Protein AF-A0A6G3XEQ5-F1 (afdb_monomer_lite)

Organism: NCBI:txid2706086

Foldseek 3Di:
DAQFKWFFAWKKKFKKWWAWEDDPVDIDTDIDGQDMDTQDGGDIAGHPDDDDGDGDDDDPLQPDAQDEPNHGQAIWIWIKMWIQIPNDIDIDDTGTDHHYDDPVVNVVVVVCVVQVKAWDHKGWYQPDDPPDPDDTRIHMDTDIHHHPPCNVVPD

Sequence (155 aa):
GGGSDVTVDRISLLLVARVEMEGQDEEHEGTVVLERFTVGGGFRLAEEAEHTVPFTVTLPWETPITELHGQHLGPVLGIRTELEVAGARDKGDLDALAVGPLPAQEAILEAFGQLGYAFRSADLELGHIRGTGQQLPCYQEIEILPPAGHAHAVN

Structure (mmCIF, N/CA/C/O backbone):
data_AF-A0A6G3XEQ5-F1
#
_entry.id   AF-A0A6G3XEQ5-F1
#
loop_
_atom_site.grou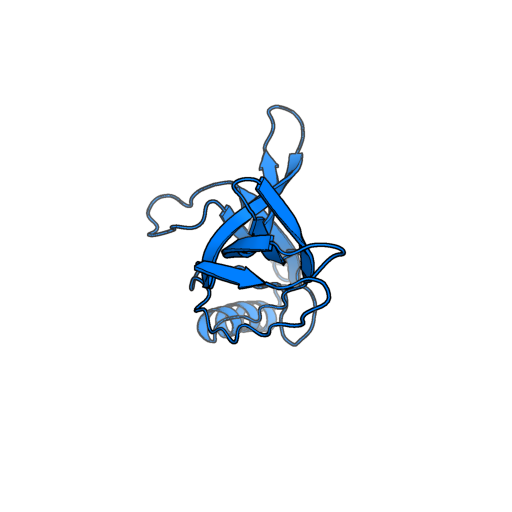p_PDB
_atom_site.id
_atom_site.type_symbol
_atom_site.label_atom_id
_atom_site.label_alt_id
_atom_site.label_comp_id
_atom_site.label_asym_id
_atom_site.label_entity_id
_atom_site.label_seq_id
_atom_site.pdbx_PDB_ins_code
_atom_site.Cartn_x
_atom_site.Cartn_y
_atom_site.Cartn_z
_atom_site.occupancy
_atom_site.B_iso_or_equiv
_atom_site.auth_seq_id
_atom_site.auth_comp_id
_atom_site.auth_asym_id
_atom_site.auth_atom_id
_atom_site.pdbx_PDB_model_num
ATOM 1 N N . GLY A 1 1 ? -11.489 -7.172 24.613 1.00 73.69 1 GLY A N 1
ATOM 2 C CA . GLY A 1 1 ? -11.830 -6.103 25.563 1.00 73.69 1 GLY A CA 1
ATOM 3 C C . GLY A 1 1 ? -10.678 -5.956 26.528 1.00 73.69 1 GLY A C 1
ATOM 4 O O . GLY A 1 1 ? -9.981 -6.938 26.753 1.00 73.69 1 GLY A O 1
ATOM 5 N N . GLY A 1 2 ? -10.440 -4.751 27.048 1.00 81.75 2 GLY A N 1
ATOM 6 C CA . GLY A 1 2 ? -9.528 -4.547 28.183 1.00 81.75 2 GLY A CA 1
ATOM 7 C C . GLY A 1 2 ? -10.246 -4.813 29.509 1.00 81.75 2 GLY A C 1
ATOM 8 O O . GLY A 1 2 ? -11.280 -5.472 29.508 1.00 81.75 2 GLY A O 1
ATOM 9 N N . GLY A 1 3 ? -9.754 -4.240 30.611 1.00 89.12 3 GLY A N 1
ATOM 10 C CA . GLY A 1 3 ? -10.364 -4.355 31.951 1.00 89.12 3 GLY A CA 1
ATOM 11 C C . GLY A 1 3 ? -11.595 -3.467 32.194 1.00 89.12 3 GLY A C 1
ATOM 12 O O . GLY A 1 3 ? -11.801 -2.989 33.303 1.00 89.12 3 GLY A O 1
ATOM 13 N N . SER A 1 4 ? -12.331 -3.109 31.138 1.00 90.62 4 SER A N 1
ATOM 14 C CA . SER A 1 4 ? -13.627 -2.421 31.222 1.00 90.62 4 SER A CA 1
ATOM 15 C C . SER A 1 4 ? -14.351 -2.479 29.877 1.00 90.62 4 SER A C 1
ATOM 17 O O . SER A 1 4 ? -13.727 -2.686 28.829 1.00 90.62 4 SER A O 1
ATOM 19 N N . ASP A 1 5 ? -15.664 -2.264 29.907 1.00 92.50 5 ASP A N 1
ATOM 20 C CA . ASP A 1 5 ? -16.478 -2.111 28.706 1.00 92.50 5 ASP A CA 1
ATOM 21 C C . ASP A 1 5 ? -16.087 -0.856 27.919 1.00 92.50 5 ASP A C 1
ATOM 23 O O . ASP A 1 5 ? -15.955 0.234 28.478 1.00 92.50 5 ASP A O 1
ATOM 27 N N . VAL A 1 6 ? -16.011 -0.984 26.596 1.00 93.00 6 VAL A N 1
ATOM 28 C CA . VAL A 1 6 ? -15.703 0.125 25.690 1.00 93.00 6 VAL A CA 1
ATOM 29 C C . VAL A 1 6 ? -16.725 0.221 24.565 1.00 93.00 6 VAL A C 1
ATOM 31 O O . VAL A 1 6 ? -17.311 -0.776 24.146 1.00 93.00 6 VAL A O 1
ATOM 34 N N . THR A 1 7 ? -16.947 1.430 24.054 1.00 94.25 7 THR A N 1
ATOM 35 C CA . THR A 1 7 ? -17.697 1.626 22.805 1.00 94.25 7 THR A CA 1
ATOM 36 C C . THR A 1 7 ? -16.699 1.803 21.677 1.00 94.25 7 THR A C 1
ATOM 38 O O . THR A 1 7 ? -15.909 2.743 21.704 1.00 94.25 7 THR A O 1
ATOM 41 N N . VAL A 1 8 ? -16.716 0.880 20.720 1.00 95.19 8 VAL A N 1
ATOM 42 C CA . VAL A 1 8 ? -15.930 0.966 19.492 1.00 95.19 8 VAL A CA 1
ATOM 43 C C . VAL A 1 8 ? -16.743 1.767 18.486 1.00 95.19 8 VAL A C 1
ATOM 45 O O . VAL A 1 8 ? -17.738 1.279 17.949 1.00 95.19 8 VAL A O 1
ATOM 48 N N . ASP A 1 9 ? -16.317 2.996 18.226 1.00 95.88 9 ASP A N 1
ATOM 49 C CA . ASP A 1 9 ? -16.989 3.912 17.309 1.00 95.88 9 ASP A CA 1
ATOM 50 C C . ASP A 1 9 ? -16.690 3.528 15.857 1.00 95.88 9 ASP A C 1
ATOM 52 O O . ASP A 1 9 ? -17.595 3.461 15.023 1.00 95.88 9 ASP A O 1
ATOM 56 N N . ARG A 1 10 ? -15.423 3.221 15.556 1.00 96.50 10 ARG A N 1
ATOM 57 C CA . ARG A 1 10 ? -14.965 2.911 14.199 1.00 96.50 10 ARG A CA 1
ATOM 58 C C . ARG A 1 10 ? -13.718 2.038 14.195 1.00 96.50 10 ARG A C 1
ATOM 60 O O . ARG A 1 10 ? -12.807 2.240 14.988 1.00 96.50 10 ARG A O 1
ATOM 67 N N . ILE A 1 11 ? -13.652 1.126 13.234 1.00 96.56 11 ILE A N 1
ATOM 68 C CA . ILE A 1 11 ? -12.455 0.363 12.877 1.00 96.56 11 ILE A CA 1
ATOM 69 C C . ILE A 1 11 ? -12.073 0.778 11.459 1.00 96.56 11 ILE A C 1
ATOM 71 O O . ILE A 1 11 ? -12.885 0.669 10.534 1.00 96.56 11 ILE A O 1
ATOM 75 N N . SER A 1 12 ? -10.856 1.284 11.285 1.00 97.38 12 SER A N 1
ATOM 76 C CA . SER A 1 12 ? -10.293 1.624 9.979 1.00 97.38 12 SER A CA 1
ATOM 77 C C . SER A 1 12 ? -9.056 0.790 9.675 1.00 97.38 12 SER A C 1
ATOM 79 O O . SER A 1 12 ? -8.259 0.518 10.568 1.00 97.38 12 SER A O 1
ATOM 81 N N . LEU A 1 13 ? -8.863 0.467 8.401 1.00 97.56 13 LEU A N 1
ATOM 82 C CA . LEU A 1 13 ? -7.598 -0.012 7.859 1.00 97.56 13 LEU A CA 1
ATOM 83 C C . LEU A 1 13 ? -6.982 1.106 7.023 1.00 97.56 13 LEU A C 1
ATOM 85 O O . LEU A 1 13 ? -7.672 1.731 6.216 1.00 97.56 13 LEU A O 1
ATOM 89 N N . LEU A 1 14 ? -5.700 1.373 7.226 1.00 97.62 14 LEU A N 1
ATOM 90 C CA . LEU A 1 14 ? -4.948 2.363 6.473 1.00 97.62 14 LEU A CA 1
ATOM 91 C C . LEU A 1 14 ? -3.902 1.642 5.635 1.00 97.62 14 LEU A C 1
ATOM 93 O O . LEU A 1 14 ? -3.029 0.987 6.199 1.00 97.62 14 LEU A O 1
ATOM 97 N N . LEU A 1 15 ? -3.962 1.809 4.317 1.00 97.81 15 LEU A N 1
ATOM 98 C CA . LEU A 1 15 ? -2.839 1.481 3.450 1.00 97.81 15 LEU A CA 1
ATOM 99 C C . LEU A 1 15 ? -1.796 2.584 3.613 1.00 97.81 15 LEU A C 1
ATOM 101 O O . LEU A 1 15 ? -2.084 3.754 3.351 1.00 97.81 15 LEU A O 1
ATOM 105 N N . VAL A 1 16 ? -0.604 2.225 4.075 1.00 96.94 16 VAL A N 1
ATOM 106 C CA . VAL A 1 16 ? 0.498 3.163 4.289 1.00 96.94 16 VAL A CA 1
ATOM 107 C C . VAL A 1 16 ? 1.727 2.741 3.505 1.00 96.94 16 VAL A C 1
ATOM 109 O O . VAL A 1 16 ? 1.942 1.552 3.274 1.00 96.94 16 VAL A O 1
ATOM 112 N N . ALA A 1 17 ? 2.544 3.720 3.137 1.00 96.12 17 ALA A N 1
ATOM 113 C CA . ALA A 1 17 ? 3.805 3.487 2.456 1.00 96.12 17 ALA A CA 1
ATOM 114 C C . ALA A 1 17 ? 4.907 4.409 2.980 1.00 96.12 17 ALA A C 1
ATOM 116 O O . ALA A 1 17 ? 4.625 5.492 3.504 1.00 96.12 17 ALA A O 1
ATOM 117 N N . ARG A 1 18 ? 6.158 3.967 2.845 1.00 93.19 18 ARG A N 1
ATOM 118 C CA . ARG A 1 18 ? 7.340 4.818 3.007 1.00 93.19 18 ARG A CA 1
ATOM 119 C C . ARG A 1 18 ? 7.620 5.508 1.673 1.00 93.19 18 ARG A C 1
ATOM 121 O O . ARG A 1 18 ? 7.683 4.828 0.656 1.00 93.19 18 ARG A O 1
ATOM 128 N N . VAL A 1 19 ? 7.707 6.832 1.697 1.00 89.56 19 VAL A N 1
ATOM 129 C CA . VAL A 1 19 ? 7.825 7.690 0.513 1.00 89.56 19 VAL A CA 1
ATOM 130 C C . VAL A 1 19 ? 8.994 8.645 0.721 1.00 89.56 19 VAL A C 1
ATOM 132 O O . VAL A 1 19 ? 9.162 9.172 1.828 1.00 89.56 19 VAL A O 1
ATOM 135 N N . GLU A 1 20 ? 9.777 8.853 -0.326 1.00 84.75 20 GLU A N 1
ATOM 136 C CA . GLU A 1 20 ? 10.855 9.832 -0.384 1.00 84.75 20 GLU A CA 1
ATOM 137 C C . GLU A 1 20 ? 10.267 11.229 -0.639 1.00 84.75 20 GLU A C 1
ATOM 139 O O . GLU A 1 20 ? 9.287 11.417 -1.368 1.00 84.75 20 GLU A O 1
ATOM 144 N N . MET A 1 21 ? 10.788 12.223 0.077 1.00 76.44 21 MET A N 1
ATOM 145 C CA . MET A 1 21 ? 10.369 13.615 -0.038 1.00 76.44 21 MET A CA 1
ATOM 146 C C . MET A 1 21 ? 11.592 14.466 -0.359 1.00 76.44 21 MET A C 1
ATOM 148 O O . MET A 1 21 ? 12.511 14.552 0.460 1.00 76.44 21 MET A O 1
ATOM 152 N N . GLU A 1 22 ? 11.577 15.156 -1.498 1.00 64.31 22 GLU A N 1
ATOM 153 C CA . GLU A 1 22 ? 12.578 16.180 -1.799 1.00 64.31 22 GLU A CA 1
ATOM 154 C C . GLU A 1 22 ? 12.429 17.374 -0.833 1.00 64.31 22 GLU A C 1
ATOM 156 O O . GLU A 1 22 ? 11.449 18.130 -0.864 1.00 64.31 22 GLU A O 1
ATOM 161 N N . GLY A 1 23 ? 13.415 17.552 0.051 1.00 55.44 23 GLY A N 1
ATOM 162 C CA . GLY A 1 23 ? 13.635 18.776 0.821 1.00 55.44 23 GLY A CA 1
ATOM 163 C C . GLY A 1 23 ? 14.632 19.704 0.121 1.00 55.44 23 GLY A C 1
ATOM 164 O O . GLY A 1 23 ? 15.400 19.272 -0.727 1.00 55.44 23 GLY A O 1
ATOM 165 N N . GLN A 1 24 ? 14.655 20.991 0.495 1.00 48.91 24 GLN A N 1
ATOM 166 C CA . GLN A 1 24 ? 15.489 22.017 -0.162 1.00 48.91 24 GLN A CA 1
ATOM 167 C C . GLN A 1 24 ? 17.003 21.727 -0.175 1.00 48.91 24 GLN A C 1
ATOM 169 O O . GLN A 1 24 ? 17.686 22.359 -0.969 1.00 48.91 24 GLN A O 1
ATOM 174 N N . ASP A 1 25 ? 17.503 20.788 0.640 1.00 53.25 25 ASP A N 1
ATOM 175 C CA . ASP A 1 25 ? 18.908 20.349 0.628 1.00 53.25 25 ASP A CA 1
ATOM 176 C C . ASP A 1 25 ? 19.117 18.849 0.995 1.00 53.25 25 ASP A C 1
ATOM 178 O O . ASP A 1 25 ? 20.248 18.375 0.921 1.00 53.25 25 ASP A O 1
ATOM 182 N N . GLU A 1 26 ? 18.073 18.080 1.367 1.00 52.03 26 GLU A N 1
ATOM 183 C CA . GLU A 1 26 ? 18.172 16.658 1.780 1.00 52.03 26 GLU A CA 1
ATOM 184 C C . GLU A 1 26 ? 16.865 15.875 1.507 1.00 52.03 26 GLU A C 1
ATOM 186 O O . GLU A 1 26 ? 15.772 16.345 1.848 1.00 52.03 26 GLU A O 1
ATOM 191 N N . GLU A 1 27 ? 16.976 14.659 0.959 1.00 58.22 27 GLU A N 1
ATOM 192 C CA . GLU A 1 27 ? 15.886 13.673 0.856 1.00 58.22 27 GLU A CA 1
ATOM 193 C C . GLU A 1 27 ? 15.471 13.190 2.254 1.00 58.22 27 GLU A C 1
ATOM 195 O O . GLU A 1 27 ? 16.303 12.784 3.069 1.00 58.22 27 GLU A O 1
ATOM 200 N N . HIS A 1 28 ? 14.173 13.246 2.551 1.00 61.62 28 HIS A N 1
ATOM 201 C CA . HIS A 1 28 ? 13.615 12.769 3.815 1.00 61.62 28 HIS A CA 1
ATOM 202 C C . HIS A 1 28 ? 12.583 11.672 3.564 1.00 61.62 28 HIS A C 1
ATOM 204 O O . HIS A 1 28 ? 11.581 11.891 2.890 1.00 61.62 28 HIS A O 1
ATOM 210 N N . GLU A 1 29 ? 12.776 10.504 4.175 1.00 72.81 29 GLU A N 1
ATOM 211 C CA . GLU A 1 29 ? 11.799 9.418 4.093 1.00 72.81 29 GLU A CA 1
ATOM 212 C C . GLU A 1 29 ? 10.674 9.599 5.129 1.00 72.81 29 GLU A C 1
ATOM 214 O O . GLU A 1 29 ? 10.922 9.711 6.335 1.00 72.81 29 GLU A O 1
ATOM 219 N N . GLY A 1 30 ? 9.416 9.581 4.676 1.00 82.94 30 GLY A N 1
ATOM 220 C CA . GLY A 1 30 ? 8.223 9.729 5.516 1.00 82.94 30 GLY A CA 1
ATOM 221 C C . GLY A 1 30 ? 7.196 8.612 5.313 1.00 82.94 30 GLY A C 1
ATOM 222 O O . GLY A 1 30 ? 7.099 8.016 4.246 1.00 82.94 30 GLY A O 1
ATOM 223 N N . THR A 1 31 ? 6.390 8.311 6.340 1.00 90.44 31 THR A N 1
ATOM 224 C CA . THR A 1 31 ? 5.233 7.406 6.191 1.00 90.44 31 THR A CA 1
ATOM 225 C C . THR A 1 31 ? 3.999 8.189 5.757 1.00 90.44 31 THR A C 1
ATOM 227 O O . THR A 1 31 ? 3.523 9.057 6.492 1.00 90.44 31 THR A O 1
ATOM 230 N N . VAL A 1 32 ? 3.432 7.826 4.610 1.00 93.88 32 VAL A N 1
ATOM 231 C CA . VAL A 1 32 ? 2.233 8.441 4.031 1.00 93.88 32 VAL A CA 1
ATOM 232 C C . VAL A 1 32 ? 1.069 7.452 4.081 1.00 93.88 32 VAL A C 1
ATOM 234 O O . VAL A 1 32 ? 1.247 6.253 3.878 1.00 93.88 32 VAL A O 1
ATOM 237 N N . VAL A 1 33 ? -0.135 7.949 4.374 1.00 95.69 33 VAL A N 1
ATOM 238 C CA . VAL A 1 33 ? -1.377 7.178 4.208 1.00 95.69 33 VAL A CA 1
ATOM 239 C C . VAL A 1 33 ? -1.817 7.322 2.758 1.00 95.69 33 VAL A C 1
ATOM 241 O O . VAL A 1 33 ? -2.131 8.430 2.330 1.00 95.69 33 VAL A O 1
ATOM 244 N N . LEU A 1 34 ? -1.837 6.212 2.025 1.00 96.62 34 LEU A N 1
ATOM 245 C CA . LEU A 1 34 ? -2.276 6.163 0.633 1.00 96.62 34 LEU A CA 1
ATOM 246 C C . LEU A 1 34 ? -3.801 6.087 0.535 1.00 96.62 34 LEU A C 1
ATOM 248 O O . LEU A 1 34 ? -4.397 6.768 -0.288 1.00 96.62 34 LEU A O 1
ATOM 252 N N . GLU A 1 35 ? -4.431 5.280 1.391 1.00 97.19 35 GLU A N 1
ATOM 253 C CA . GLU A 1 35 ? -5.882 5.082 1.400 1.00 97.19 35 GLU A CA 1
ATOM 254 C C . GLU A 1 35 ? -6.373 4.686 2.801 1.00 97.19 35 GLU A C 1
ATOM 256 O O . GLU A 1 35 ? -5.637 4.083 3.593 1.00 97.19 35 GLU A O 1
ATOM 261 N N . ARG A 1 36 ? -7.629 5.014 3.115 1.00 97.06 36 ARG A N 1
ATOM 262 C CA . ARG A 1 36 ? -8.305 4.642 4.360 1.00 97.06 36 ARG A CA 1
ATOM 263 C C . ARG A 1 36 ? -9.630 3.940 4.072 1.00 97.06 36 ARG A C 1
ATOM 265 O O . ARG A 1 36 ? -10.575 4.530 3.559 1.00 97.06 36 ARG A O 1
ATOM 272 N N . PHE A 1 37 ? -9.763 2.731 4.599 1.00 97.62 37 PHE A N 1
ATOM 273 C CA . PHE A 1 37 ? -10.988 1.943 4.547 1.00 97.62 37 PHE A CA 1
ATOM 274 C C . PHE A 1 37 ? -11.654 1.911 5.920 1.00 97.62 37 PHE A C 1
ATOM 276 O O . PHE A 1 37 ? -11.007 1.588 6.911 1.00 97.62 37 PHE A O 1
ATOM 283 N N . THR A 1 38 ? -12.952 2.207 6.001 1.00 97.31 38 THR A N 1
ATOM 284 C CA . THR A 1 38 ? -13.738 1.921 7.214 1.00 97.31 38 THR A CA 1
ATOM 285 C C . THR A 1 38 ? -14.317 0.517 7.098 1.00 97.31 38 THR A C 1
ATOM 287 O O . THR A 1 38 ? -15.059 0.247 6.157 1.00 97.31 38 THR A O 1
ATOM 290 N N . VAL A 1 39 ? -13.983 -0.366 8.040 1.00 97.44 39 VAL A N 1
ATOM 291 C CA . VAL A 1 39 ? -14.333 -1.799 7.975 1.00 97.44 39 VAL A CA 1
ATOM 292 C C . VAL A 1 39 ? -15.313 -2.247 9.059 1.00 97.44 39 VAL A C 1
ATOM 294 O O . VAL A 1 39 ? -15.820 -3.361 9.006 1.00 97.44 39 VAL A O 1
ATOM 297 N N . GLY A 1 40 ? -15.617 -1.387 10.031 1.00 96.31 40 GLY A N 1
ATOM 298 C CA . GLY A 1 40 ? -16.589 -1.688 11.078 1.00 96.31 40 GLY A CA 1
ATOM 299 C C . GLY A 1 40 ? -16.667 -0.603 12.147 1.00 96.31 40 GLY A C 1
ATOM 300 O O . GLY A 1 40 ? -16.095 0.477 11.993 1.00 96.31 40 GLY A O 1
ATOM 301 N N . GLY A 1 41 ? -17.371 -0.909 13.236 1.00 95.31 41 GLY A N 1
ATOM 302 C CA . GLY A 1 41 ? -17.596 -0.010 14.371 1.00 95.31 41 GLY A CA 1
ATOM 303 C C . GLY A 1 41 ? -19.067 0.068 14.776 1.00 95.31 41 GLY A C 1
ATOM 304 O O . GLY A 1 41 ? -19.901 -0.683 14.271 1.00 95.31 41 GLY A O 1
ATOM 305 N N . GLY A 1 42 ? -19.374 0.974 15.702 1.00 95.25 42 GLY A N 1
ATOM 306 C CA . GLY A 1 42 ? -20.724 1.214 16.211 1.00 95.25 42 GLY A CA 1
ATOM 307 C C . GLY A 1 42 ? -21.230 0.158 17.196 1.00 95.25 42 GLY A C 1
ATOM 308 O O . GLY A 1 42 ? -22.439 -0.049 17.292 1.00 95.25 42 GLY A O 1
ATOM 309 N N . PHE A 1 43 ? -20.338 -0.525 17.920 1.00 94.94 43 PHE A N 1
ATOM 310 C CA . PHE A 1 43 ? -20.715 -1.565 18.881 1.00 94.94 43 PHE A CA 1
ATOM 311 C C . PHE A 1 43 ? -20.042 -1.371 20.240 1.00 94.94 43 PHE A C 1
ATOM 313 O O . PHE A 1 43 ? -18.962 -0.797 20.358 1.00 94.94 43 PHE A O 1
ATOM 320 N N . ARG A 1 44 ? -20.686 -1.888 21.289 1.00 94.44 44 ARG A N 1
ATOM 321 C CA . ARG A 1 44 ? -20.084 -1.996 22.620 1.00 94.44 44 ARG A CA 1
ATOM 322 C C . ARG A 1 44 ? -19.341 -3.322 22.721 1.00 94.44 44 ARG A C 1
ATOM 324 O O . ARG A 1 44 ? -19.920 -4.369 22.443 1.00 94.44 44 ARG A O 1
ATOM 331 N N . LEU A 1 45 ? -18.086 -3.270 23.143 1.00 94.75 45 LEU A N 1
ATOM 332 C CA . LEU A 1 45 ? -17.275 -4.431 23.470 1.00 94.75 45 LEU A CA 1
ATOM 333 C C . LEU A 1 45 ? -17.193 -4.542 24.991 1.00 94.75 45 LEU A C 1
ATOM 335 O O . LEU A 1 45 ? -16.708 -3.622 25.648 1.00 94.75 45 LEU A O 1
ATOM 339 N N . ALA A 1 46 ? -17.701 -5.641 25.544 1.00 94.81 46 ALA A N 1
ATOM 340 C CA . ALA A 1 46 ? -17.626 -5.878 26.980 1.00 94.81 46 ALA A CA 1
ATOM 341 C C . ALA A 1 46 ? -16.172 -6.101 27.441 1.00 94.81 46 ALA A C 1
ATOM 343 O O . ALA A 1 46 ? -15.299 -6.471 26.642 1.00 94.81 46 ALA A O 1
ATOM 344 N N . GLU A 1 47 ? -15.927 -5.876 28.729 1.00 94.50 47 GLU A N 1
ATOM 345 C CA . GLU A 1 47 ? -14.695 -6.258 29.418 1.00 94.50 47 GLU A CA 1
ATOM 346 C C . GLU A 1 47 ? -14.308 -7.702 29.062 1.00 94.50 47 GLU A C 1
ATOM 348 O O . GLU A 1 47 ? -15.166 -8.583 28.984 1.00 94.50 47 GLU A O 1
ATOM 353 N N . GLU A 1 48 ? -13.023 -7.912 28.755 1.00 93.88 48 GLU A N 1
ATOM 354 C CA . GLU A 1 48 ? -12.434 -9.208 28.363 1.00 93.88 48 GLU A CA 1
ATOM 355 C C . GLU A 1 48 ? -13.047 -9.907 27.126 1.00 93.88 48 GLU A C 1
ATOM 357 O O . GLU A 1 48 ? -12.526 -10.923 26.674 1.00 93.88 48 GLU A O 1
ATOM 362 N N . ALA A 1 49 ? -14.090 -9.354 26.499 1.00 95.19 49 ALA A N 1
ATOM 363 C CA . ALA A 1 49 ? -14.749 -9.989 25.361 1.00 95.19 49 ALA A CA 1
ATOM 364 C C . ALA A 1 49 ? -13.898 -9.937 24.085 1.00 95.19 49 ALA A C 1
ATOM 366 O O . ALA A 1 49 ? -13.295 -8.911 23.758 1.00 95.19 49 ALA A O 1
ATOM 367 N N . GLU A 1 50 ? -13.909 -11.020 23.315 1.00 94.81 50 GLU A N 1
ATOM 368 C CA . GLU A 1 50 ? -13.330 -11.068 21.975 1.00 94.81 50 GLU A CA 1
ATOM 369 C C . GLU A 1 50 ? -14.398 -10.754 20.920 1.00 94.81 50 GLU A C 1
ATOM 371 O O . GLU A 1 50 ? -15.562 -11.142 21.050 1.00 94.81 50 GLU A O 1
ATOM 376 N N . HIS A 1 51 ? -14.011 -10.027 19.872 1.00 94.06 51 HIS A N 1
ATOM 377 C CA . HIS A 1 51 ? -14.896 -9.717 18.758 1.00 94.06 51 HIS A CA 1
ATOM 378 C C . HIS A 1 51 ? -14.124 -9.741 17.444 1.00 94.06 51 HIS A C 1
ATOM 380 O O . HIS A 1 51 ? -13.063 -9.132 17.327 1.00 94.06 51 HIS A O 1
ATOM 386 N N . THR A 1 52 ? -14.686 -10.419 16.448 1.00 95.69 52 THR A N 1
ATOM 387 C CA . THR A 1 52 ? -14.095 -10.545 15.116 1.00 95.69 52 THR A CA 1
ATOM 388 C C . THR A 1 52 ? -14.942 -9.783 14.110 1.00 95.69 52 THR A C 1
ATOM 390 O O . THR A 1 52 ? -16.141 -10.032 13.992 1.00 95.69 52 THR A O 1
ATOM 393 N N . VAL A 1 53 ? -14.304 -8.896 13.348 1.00 95.88 53 VAL A N 1
ATOM 394 C CA . VAL A 1 53 ? -14.942 -8.161 12.252 1.00 95.88 53 VAL A CA 1
ATOM 395 C C . VAL A 1 53 ? -14.362 -8.660 10.928 1.00 95.88 53 VAL A C 1
ATOM 397 O O . VAL A 1 53 ? -13.226 -8.313 10.605 1.00 95.88 53 VAL A O 1
ATOM 400 N N . PRO A 1 54 ? -15.090 -9.493 10.160 1.00 96.69 54 PRO A N 1
ATOM 401 C CA . PRO A 1 54 ? -14.647 -9.880 8.829 1.00 96.69 54 PRO A CA 1
ATOM 402 C C . PRO A 1 54 ? -14.748 -8.679 7.885 1.00 96.69 54 PRO A C 1
ATOM 404 O O . PR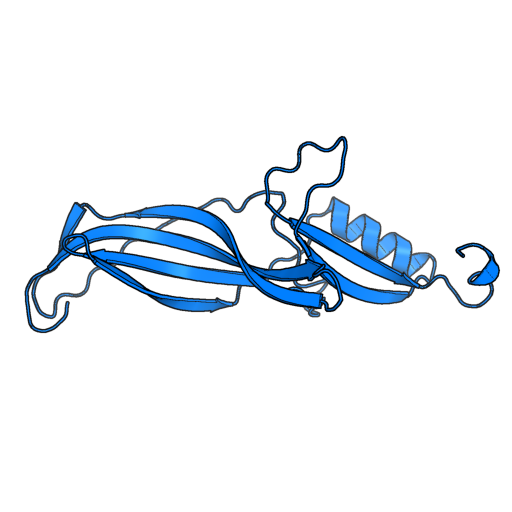O A 1 54 ? -15.717 -7.922 7.935 1.00 96.69 54 PRO A O 1
ATOM 407 N N . PHE A 1 55 ? -13.773 -8.524 6.994 1.00 96.69 55 PHE A N 1
ATOM 408 C CA . PHE A 1 55 ? -13.754 -7.426 6.036 1.00 96.69 55 PHE A CA 1
ATOM 409 C C . PHE A 1 55 ? -13.268 -7.876 4.663 1.00 96.69 55 PHE A C 1
ATOM 411 O O . PHE A 1 55 ? -12.620 -8.906 4.488 1.00 96.69 55 PHE A O 1
ATOM 418 N N . THR A 1 56 ? -13.587 -7.066 3.665 1.00 97.31 56 THR A N 1
ATOM 419 C CA . THR A 1 56 ? -12.990 -7.129 2.335 1.00 97.31 56 THR A CA 1
ATOM 420 C C . THR A 1 56 ? -12.877 -5.702 1.838 1.00 97.31 56 THR A C 1
ATOM 422 O O . THR A 1 56 ? -13.825 -4.926 1.953 1.00 97.31 56 THR A O 1
ATOM 425 N N . VAL A 1 57 ? -11.709 -5.354 1.316 1.00 96.56 57 VAL A N 1
ATOM 426 C CA . VAL A 1 57 ? -11.428 -4.040 0.744 1.00 96.56 57 VAL A CA 1
ATOM 427 C C . VAL A 1 57 ? -10.790 -4.236 -0.621 1.00 96.56 57 VAL A C 1
ATOM 429 O O . VAL A 1 57 ? -10.138 -5.248 -0.873 1.00 96.56 57 VAL A O 1
ATOM 432 N N . THR A 1 58 ? -10.993 -3.274 -1.510 1.00 96.19 58 THR A N 1
ATOM 433 C CA . THR A 1 58 ? -10.327 -3.245 -2.810 1.00 96.19 58 THR A CA 1
ATOM 434 C C . THR A 1 58 ? -9.203 -2.229 -2.730 1.00 96.19 58 THR A C 1
ATOM 436 O O . THR A 1 58 ? -9.455 -1.064 -2.429 1.00 96.19 58 THR A O 1
ATOM 439 N N . LEU A 1 59 ? -7.970 -2.672 -2.972 1.00 96.19 59 LEU A N 1
ATOM 440 C CA . LEU A 1 59 ? -6.828 -1.767 -3.042 1.00 96.19 59 LEU A CA 1
ATOM 441 C C . LEU A 1 59 ? -6.953 -0.855 -4.277 1.00 96.19 59 LEU A C 1
ATOM 443 O O . LEU A 1 59 ? -7.448 -1.316 -5.312 1.00 96.19 59 LEU A O 1
ATOM 447 N N . PRO A 1 60 ? -6.506 0.414 -4.204 1.00 95.44 60 PRO A N 1
ATOM 448 C CA . PRO A 1 60 ? -6.403 1.276 -5.375 1.00 95.44 60 PRO A CA 1
ATOM 449 C C . PRO A 1 60 ? -5.586 0.593 -6.471 1.00 95.44 60 PRO A C 1
ATOM 451 O O . PRO A 1 60 ? -4.572 -0.041 -6.186 1.00 95.44 60 PRO A O 1
ATOM 454 N N . TRP A 1 61 ? -5.985 0.748 -7.730 1.00 93.50 61 TRP A N 1
ATOM 455 C CA . TRP A 1 61 ? -5.229 0.179 -8.852 1.00 93.50 61 TRP A CA 1
ATOM 456 C C . TRP A 1 61 ? -3.815 0.783 -8.977 1.00 93.50 61 TRP A C 1
ATOM 458 O O . TRP A 1 61 ? -2.933 0.149 -9.542 1.00 93.50 61 TRP A O 1
ATOM 468 N N . GLU A 1 62 ? -3.610 1.983 -8.420 1.00 95.56 62 GLU A N 1
ATOM 469 C CA . GLU A 1 62 ? -2.326 2.695 -8.315 1.00 95.56 62 GLU A CA 1
ATOM 470 C C . GLU A 1 62 ? -1.426 2.164 -7.188 1.00 95.56 62 GLU A C 1
ATOM 472 O O . GLU A 1 62 ? -0.328 2.683 -7.014 1.00 95.56 62 GLU A O 1
ATOM 477 N N . THR A 1 63 ? -1.876 1.178 -6.394 1.00 97.62 63 THR A N 1
ATOM 478 C CA . THR A 1 63 ? -1.086 0.649 -5.270 1.00 97.62 63 THR A CA 1
ATOM 479 C C . THR A 1 63 ? 0.283 0.183 -5.773 1.00 97.62 63 THR A C 1
ATOM 481 O O . THR A 1 63 ? 0.326 -0.692 -6.642 1.00 97.62 63 THR A O 1
ATOM 484 N N . PRO A 1 64 ? 1.387 0.739 -5.239 1.00 97.31 64 PRO A N 1
ATOM 485 C CA . PRO A 1 64 ? 2.721 0.392 -5.699 1.00 97.31 64 PRO A CA 1
ATOM 486 C C . PRO A 1 64 ? 3.044 -1.091 -5.569 1.00 97.31 64 PRO A C 1
ATOM 488 O O . PRO A 1 64 ? 2.634 -1.748 -4.609 1.00 97.31 64 PRO A O 1
ATOM 491 N N . ILE A 1 65 ? 3.834 -1.594 -6.511 1.00 97.56 65 ILE A N 1
ATOM 492 C CA . ILE A 1 65 ? 4.326 -2.968 -6.480 1.00 97.56 65 ILE A CA 1
ATOM 493 C C . ILE A 1 65 ? 5.540 -3.034 -5.553 1.00 97.56 65 ILE A C 1
ATOM 495 O O . ILE A 1 65 ? 6.441 -2.198 -5.619 1.00 97.56 65 ILE A O 1
ATOM 499 N N . THR A 1 66 ? 5.579 -4.031 -4.679 1.00 97.44 66 THR A N 1
ATOM 500 C CA . THR A 1 66 ? 6.683 -4.230 -3.727 1.00 97.44 66 THR A CA 1
ATOM 501 C C . THR A 1 66 ? 7.555 -5.416 -4.103 1.00 97.44 66 THR A C 1
ATOM 503 O O . THR A 1 66 ? 8.650 -5.563 -3.562 1.00 97.44 66 THR A O 1
ATOM 506 N N . GLU A 1 67 ? 7.070 -6.286 -4.988 1.00 96.44 67 GLU A N 1
ATOM 507 C CA . GLU A 1 67 ? 7.780 -7.481 -5.419 1.00 96.44 67 GLU A CA 1
ATOM 508 C C . GLU A 1 67 ? 7.533 -7.826 -6.890 1.00 96.44 67 GLU A C 1
ATOM 510 O O . GLU A 1 67 ? 6.482 -7.524 -7.449 1.00 96.44 67 GLU A O 1
ATOM 515 N N . LEU A 1 68 ? 8.500 -8.510 -7.499 1.00 93.69 68 LEU A N 1
ATOM 516 C CA . LEU A 1 68 ? 8.397 -9.128 -8.819 1.00 93.69 68 LEU A CA 1
ATOM 517 C C . LEU A 1 68 ? 8.933 -10.560 -8.724 1.00 93.69 68 LEU A C 1
ATOM 519 O O . LEU A 1 68 ? 10.050 -10.777 -8.257 1.00 93.69 68 LEU A O 1
ATOM 523 N N . HIS A 1 69 ? 8.122 -11.547 -9.116 1.00 90.94 69 HIS A N 1
ATOM 524 C CA . HIS A 1 69 ? 8.428 -12.979 -8.962 1.00 90.94 69 HIS A CA 1
ATOM 525 C C . HIS A 1 69 ? 8.910 -13.368 -7.542 1.00 90.94 69 HIS A C 1
ATOM 527 O O . HIS A 1 69 ? 9.805 -14.200 -7.377 1.00 90.94 69 HIS A O 1
ATOM 533 N N . GLY A 1 70 ? 8.332 -12.743 -6.508 1.00 90.62 70 GLY A N 1
ATOM 534 C CA . GLY A 1 70 ? 8.681 -12.965 -5.099 1.00 90.62 70 GLY A CA 1
ATOM 535 C C . GLY A 1 70 ? 9.993 -12.315 -4.638 1.00 90.62 70 GLY A C 1
ATOM 536 O O . GLY A 1 70 ? 10.444 -12.590 -3.528 1.00 90.62 70 GLY A O 1
ATOM 537 N N . GLN A 1 71 ? 10.630 -11.481 -5.465 1.00 92.38 71 GLN A N 1
ATOM 538 C CA . GLN A 1 71 ? 11.785 -10.671 -5.071 1.00 92.38 71 GLN A CA 1
ATOM 539 C C . GLN A 1 71 ? 11.350 -9.249 -4.735 1.00 92.38 71 GLN A C 1
ATOM 541 O O . GLN A 1 71 ? 10.641 -8.626 -5.519 1.00 92.38 71 GLN A O 1
ATOM 546 N N . HIS A 1 72 ? 11.808 -8.724 -3.598 1.00 94.44 72 HIS A N 1
ATOM 547 C CA . HIS A 1 72 ? 11.512 -7.357 -3.176 1.00 94.44 72 HIS A CA 1
ATOM 548 C C . HIS A 1 72 ? 12.141 -6.315 -4.110 1.00 94.44 72 HIS A C 1
ATOM 550 O O . HIS A 1 72 ? 13.314 -6.427 -4.462 1.00 94.44 72 HIS A O 1
ATOM 556 N N . LEU A 1 73 ? 11.369 -5.282 -4.449 1.00 94.31 73 LEU A N 1
ATOM 557 C CA . LEU A 1 73 ? 11.789 -4.191 -5.335 1.00 94.31 73 LEU A CA 1
ATOM 558 C C . LEU A 1 73 ? 12.309 -2.955 -4.588 1.00 94.31 73 LEU A C 1
ATOM 560 O O . LEU A 1 73 ? 12.959 -2.122 -5.201 1.00 94.31 73 LEU A O 1
ATOM 564 N N . GLY A 1 74 ? 12.055 -2.827 -3.283 1.00 93.88 74 GLY A N 1
ATOM 565 C CA . GLY A 1 74 ? 12.468 -1.657 -2.495 1.00 93.88 74 GLY A CA 1
A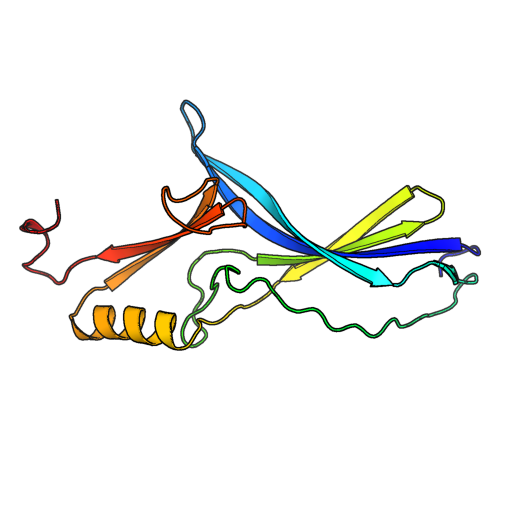TOM 566 C C . GLY A 1 74 ? 11.316 -0.978 -1.753 1.00 93.88 74 GLY A C 1
ATOM 567 O O . GLY A 1 74 ? 11.411 -0.864 -0.529 1.00 93.88 74 GLY A O 1
ATOM 568 N N . PRO A 1 75 ? 10.202 -0.609 -2.424 1.00 95.81 75 PRO A N 1
ATOM 569 C CA . PRO A 1 75 ? 9.093 0.082 -1.776 1.00 95.81 75 PRO A CA 1
ATOM 570 C C . PRO A 1 75 ? 8.516 -0.703 -0.598 1.00 95.81 75 PRO A C 1
ATOM 572 O O . PRO A 1 75 ? 8.294 -1.915 -0.681 1.00 95.81 75 PRO A O 1
ATOM 575 N N . VAL A 1 76 ? 8.243 0.003 0.501 1.00 94.75 76 VAL A N 1
ATOM 576 C CA . VAL A 1 76 ? 7.723 -0.584 1.743 1.00 94.75 76 VAL A CA 1
ATOM 577 C C . VAL A 1 76 ? 6.290 -0.129 1.967 1.00 94.75 76 VAL A C 1
ATOM 579 O O . VAL A 1 76 ? 6.039 1.048 2.234 1.00 94.75 76 VAL A O 1
ATOM 582 N N . LEU A 1 77 ? 5.360 -1.082 1.899 1.00 97.12 77 LEU A N 1
ATOM 583 C CA . LEU A 1 77 ? 3.934 -0.884 2.146 1.00 97.12 77 LEU A CA 1
ATOM 584 C C . LEU A 1 77 ? 3.461 -1.718 3.339 1.00 97.12 77 LEU A C 1
ATOM 586 O O . LEU A 1 77 ? 4.001 -2.784 3.644 1.00 97.12 77 LEU A O 1
ATOM 590 N N . GLY A 1 78 ? 2.390 -1.258 3.978 1.00 96.75 78 GLY A N 1
ATOM 591 C CA . GLY A 1 78 ? 1.689 -2.052 4.973 1.00 96.75 78 GLY A CA 1
ATOM 592 C C . GLY A 1 78 ? 0.268 -1.585 5.247 1.00 96.75 78 GLY A C 1
ATOM 593 O O . GLY A 1 78 ? -0.155 -0.509 4.818 1.00 96.75 78 GLY A O 1
ATOM 594 N N . ILE A 1 79 ? -0.467 -2.415 5.978 1.00 97.12 79 ILE A N 1
ATOM 595 C CA . ILE A 1 79 ? -1.791 -2.103 6.501 1.00 97.12 79 ILE A CA 1
ATOM 596 C C . ILE A 1 79 ? -1.657 -1.789 7.986 1.00 97.12 79 ILE A C 1
ATOM 598 O O . ILE A 1 79 ? -1.112 -2.573 8.756 1.00 97.12 79 ILE A O 1
ATOM 602 N N . ARG A 1 80 ? -2.162 -0.627 8.395 1.00 96.19 80 ARG A N 1
ATOM 603 C CA . ARG A 1 80 ? -2.275 -0.250 9.804 1.00 96.19 80 ARG A CA 1
ATOM 604 C C . ARG A 1 80 ? -3.732 -0.276 10.227 1.00 96.19 80 ARG A C 1
ATOM 606 O O . ARG A 1 80 ? -4.566 0.373 9.593 1.00 96.19 80 ARG A O 1
ATOM 613 N N . THR A 1 81 ? -4.020 -0.937 11.338 1.00 95.69 81 THR A N 1
ATOM 614 C CA . THR A 1 81 ? -5.343 -0.859 11.964 1.00 95.69 81 THR A CA 1
ATOM 615 C C . THR A 1 81 ? -5.443 0.401 12.827 1.00 95.69 81 THR A C 1
ATOM 617 O O . THR A 1 81 ? -4.529 0.732 13.578 1.00 95.69 81 THR A O 1
ATOM 620 N N . GLU A 1 82 ? -6.553 1.128 12.737 1.00 95.69 82 GLU A N 1
ATOM 621 C CA . GLU A 1 82 ? -6.884 2.235 13.638 1.00 95.69 82 GLU A CA 1
ATOM 622 C C . GLU A 1 82 ? -8.258 1.983 14.259 1.00 95.69 82 GLU A C 1
ATOM 624 O O . GLU A 1 82 ? -9.253 1.802 13.549 1.00 95.69 82 GLU A O 1
ATOM 629 N N . LEU A 1 83 ? -8.299 1.983 15.588 1.00 94.62 83 LEU A N 1
ATOM 630 C CA . LEU A 1 83 ? -9.503 1.795 16.380 1.00 94.62 83 LEU A CA 1
ATOM 631 C C . LEU A 1 83 ? -9.892 3.128 17.020 1.00 94.62 83 LEU A C 1
ATOM 633 O O . LEU A 1 83 ? -9.093 3.763 17.703 1.00 94.62 83 LEU A O 1
ATOM 637 N N . GLU A 1 84 ? -11.129 3.556 16.815 1.00 94.81 84 GLU A N 1
ATOM 638 C CA . GLU A 1 84 ? -11.705 4.714 17.490 1.00 94.81 84 GLU A CA 1
ATOM 639 C C . GLU A 1 84 ? -12.609 4.229 18.624 1.00 94.81 84 GLU A C 1
ATOM 641 O O . GLU A 1 84 ? -13.571 3.497 18.384 1.00 94.81 84 GLU A O 1
ATOM 646 N N . VAL A 1 85 ? -12.272 4.609 19.856 1.00 90.94 85 VAL A N 1
ATOM 647 C CA . VAL A 1 85 ? -12.968 4.217 21.084 1.00 90.94 85 VAL A CA 1
ATOM 648 C C . VAL A 1 85 ? -13.265 5.455 21.913 1.00 90.94 85 VAL A C 1
ATOM 650 O O . VAL A 1 85 ? -12.344 6.145 22.352 1.00 90.94 85 VAL A O 1
ATOM 653 N N . ALA A 1 86 ? -14.548 5.720 22.158 1.00 83.81 86 ALA A N 1
ATOM 654 C CA . ALA A 1 86 ? -15.018 6.871 22.929 1.00 83.81 86 ALA A CA 1
ATOM 655 C C . ALA A 1 86 ? -14.389 8.206 22.464 1.00 83.81 86 ALA A C 1
ATOM 657 O O . ALA A 1 86 ? -14.018 9.054 23.279 1.00 83.81 86 ALA A O 1
ATOM 658 N N . GLY A 1 87 ? -14.232 8.375 21.147 1.00 78.00 87 GLY A N 1
ATOM 659 C CA . GLY A 1 87 ? -13.606 9.548 20.524 1.00 78.00 87 GLY A CA 1
ATOM 660 C C . GLY A 1 87 ? -12.072 9.627 20.611 1.00 78.00 87 GLY A C 1
ATOM 661 O O . GLY A 1 87 ? -11.487 10.554 20.048 1.00 78.00 87 GLY A O 1
ATOM 662 N N . ALA A 1 88 ? -11.399 8.677 21.268 1.00 84.38 88 ALA A N 1
ATOM 663 C CA . ALA A 1 88 ? -9.947 8.524 21.206 1.00 84.38 88 ALA A CA 1
ATOM 664 C C . ALA A 1 88 ? -9.561 7.573 20.066 1.00 84.38 88 ALA A C 1
ATOM 666 O O . ALA A 1 88 ? -10.255 6.594 19.805 1.00 84.38 88 ALA A O 1
ATOM 667 N N . ARG A 1 89 ? -8.442 7.846 19.388 1.00 86.12 89 ARG A N 1
ATOM 668 C CA . ARG A 1 89 ? -7.910 6.971 18.334 1.00 86.12 89 ARG A CA 1
ATOM 669 C C . ARG A 1 89 ? -6.683 6.241 18.837 1.00 86.12 89 ARG A C 1
ATOM 671 O O . ARG A 1 89 ? -5.701 6.886 19.201 1.00 86.12 89 ARG A O 1
ATOM 678 N N . ASP A 1 90 ? -6.748 4.923 18.791 1.00 87.88 90 ASP A N 1
ATOM 679 C CA . ASP A 1 90 ? -5.624 4.036 19.029 1.00 87.88 90 ASP A CA 1
ATOM 680 C C . ASP A 1 90 ? -5.158 3.426 17.705 1.00 87.88 90 ASP A C 1
ATOM 682 O O . ASP A 1 90 ? -5.961 3.112 16.819 1.00 87.88 90 ASP A O 1
ATOM 686 N N . LYS A 1 91 ? -3.844 3.307 17.546 1.00 80.56 91 LYS A N 1
ATOM 687 C CA . LYS A 1 91 ? -3.229 2.760 16.339 1.00 80.56 91 LYS A CA 1
ATOM 688 C C . LYS A 1 91 ? -2.632 1.410 16.686 1.00 80.56 91 LYS A C 1
ATOM 690 O O . LYS A 1 91 ? -1.777 1.320 17.561 1.00 80.56 91 LYS A O 1
ATOM 695 N N . GLY A 1 92 ? -3.080 0.396 15.960 1.00 81.06 92 GLY A N 1
ATOM 696 C CA . GLY A 1 92 ? -2.496 -0.930 15.997 1.00 81.06 92 GLY A CA 1
ATOM 697 C C . GLY A 1 92 ? -1.123 -0.975 15.334 1.00 81.06 92 GLY A C 1
ATOM 698 O O . GLY A 1 92 ? -0.562 0.035 14.884 1.00 81.06 92 GLY A O 1
ATOM 699 N N . ASP A 1 93 ? -0.606 -2.190 15.272 1.00 84.12 93 ASP A N 1
ATOM 700 C CA . ASP A 1 93 ? 0.587 -2.555 14.536 1.00 84.12 93 ASP A CA 1
ATOM 701 C C . ASP A 1 93 ? 0.457 -2.297 13.027 1.00 84.12 93 ASP A C 1
ATOM 703 O O . ASP A 1 93 ? -0.600 -1.962 12.478 1.00 84.12 93 ASP A O 1
ATOM 707 N N . LEU A 1 94 ? 1.619 -2.335 12.380 1.00 89.81 94 LEU A N 1
ATOM 708 C CA . LEU A 1 94 ? 1.761 -2.227 10.941 1.00 89.81 94 LEU A CA 1
ATOM 709 C C . LEU A 1 94 ? 2.082 -3.617 10.399 1.00 89.81 94 LEU A C 1
ATOM 711 O O . LEU A 1 94 ? 3.181 -4.122 10.627 1.00 89.81 94 LEU A O 1
ATOM 715 N N . ASP A 1 95 ? 1.150 -4.181 9.646 1.00 94.69 95 ASP A N 1
ATOM 716 C CA . ASP A 1 95 ? 1.344 -5.435 8.932 1.00 94.69 95 ASP A CA 1
ATOM 717 C C . ASP A 1 95 ? 1.938 -5.152 7.554 1.00 94.69 95 ASP A C 1
ATOM 719 O O . ASP A 1 95 ? 1.383 -4.366 6.784 1.00 94.69 95 ASP A O 1
ATOM 723 N N . ALA A 1 96 ? 3.065 -5.781 7.221 1.00 95.38 96 ALA A N 1
ATOM 724 C CA . ALA A 1 96 ? 3.673 -5.635 5.900 1.00 95.38 96 ALA A CA 1
ATOM 725 C C . ALA A 1 96 ? 2.747 -6.191 4.806 1.00 95.38 96 ALA A C 1
ATOM 727 O O . ALA A 1 96 ? 2.157 -7.263 4.963 1.00 95.38 96 ALA A O 1
ATOM 728 N N . LEU A 1 97 ? 2.650 -5.478 3.683 1.00 96.25 97 LEU A N 1
ATOM 729 C CA . LEU A 1 97 ? 1.825 -5.873 2.546 1.00 96.25 97 LEU A CA 1
ATOM 730 C C . LEU A 1 97 ? 2.702 -6.094 1.314 1.00 96.25 97 LEU A C 1
ATOM 732 O O . LEU A 1 97 ? 3.288 -5.147 0.795 1.00 96.25 97 LEU A O 1
ATOM 736 N N . ALA A 1 98 ? 2.749 -7.338 0.839 1.00 96.81 98 ALA A N 1
ATOM 737 C CA . ALA A 1 98 ? 3.353 -7.671 -0.444 1.00 96.81 98 ALA A CA 1
ATOM 738 C C . ALA A 1 98 ? 2.343 -7.441 -1.578 1.00 96.81 98 ALA A C 1
ATOM 740 O O . ALA A 1 98 ? 1.216 -7.941 -1.531 1.00 96.81 98 ALA A O 1
ATOM 741 N N . VAL A 1 99 ? 2.753 -6.680 -2.589 1.00 97.56 99 VAL A N 1
ATOM 742 C CA . VAL A 1 99 ? 1.953 -6.345 -3.768 1.00 97.56 99 VAL A CA 1
ATOM 743 C C . VAL A 1 99 ? 2.744 -6.722 -5.014 1.00 97.56 99 VAL A C 1
ATOM 745 O O . VAL A 1 99 ? 3.783 -6.129 -5.305 1.00 97.56 99 VAL A O 1
ATOM 748 N N . GLY A 1 100 ? 2.248 -7.720 -5.744 1.00 97.12 100 GLY A N 1
ATOM 749 C CA . GLY A 1 100 ? 2.775 -8.087 -7.056 1.00 97.12 100 GLY A CA 1
ATOM 750 C C . GLY A 1 100 ? 2.233 -7.188 -8.176 1.00 97.12 100 GLY A C 1
ATOM 751 O O . GLY A 1 100 ? 1.220 -6.506 -7.988 1.00 97.12 100 GLY A O 1
ATOM 752 N N . PRO A 1 101 ? 2.876 -7.193 -9.353 1.00 96.25 101 PRO A N 1
ATOM 753 C CA . PRO A 1 101 ? 2.458 -6.387 -10.490 1.00 96.25 101 PRO A CA 1
ATOM 754 C C . PRO A 1 101 ? 1.144 -6.847 -11.113 1.00 96.25 101 PRO A C 1
ATOM 756 O O . PRO A 1 101 ? 0.789 -8.026 -11.120 1.00 96.25 101 PRO A O 1
ATOM 759 N N . LEU A 1 102 ? 0.444 -5.895 -11.730 1.00 95.44 102 LEU A N 1
ATOM 760 C CA . LEU A 1 102 ? -0.600 -6.205 -12.697 1.00 95.44 102 LEU A CA 1
ATOM 761 C C . LEU A 1 102 ? 0.022 -6.839 -13.956 1.00 95.44 102 LEU A C 1
ATOM 763 O O . LEU A 1 102 ? 1.152 -6.494 -14.312 1.00 95.44 102 LEU A O 1
ATOM 767 N N . PRO A 1 103 ? -0.728 -7.654 -14.724 1.00 95.81 103 PRO A N 1
ATOM 768 C CA . PRO A 1 103 ? -0.185 -8.347 -15.897 1.00 95.81 103 PRO A CA 1
ATOM 769 C C . PRO A 1 103 ? 0.495 -7.429 -16.923 1.00 95.81 103 PRO A C 1
ATOM 771 O O . PRO A 1 103 ? 1.484 -7.803 -17.545 1.00 95.81 103 PRO A O 1
ATOM 774 N N . ALA A 1 104 ? -0.019 -6.208 -17.101 1.00 95.62 104 ALA A N 1
ATOM 775 C CA . ALA A 1 104 ? 0.58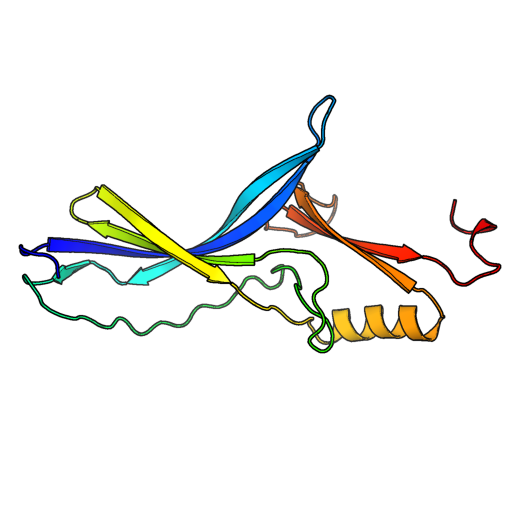8 -5.234 -18.004 1.00 95.62 104 ALA A CA 1
ATOM 776 C C . ALA A 1 104 ? 1.925 -4.686 -17.472 1.00 95.62 104 ALA A C 1
ATOM 778 O O . ALA A 1 104 ? 2.848 -4.485 -18.255 1.00 95.62 104 ALA A O 1
ATOM 779 N N . GLN A 1 105 ? 2.035 -4.458 -16.160 1.00 95.75 105 GLN A N 1
ATOM 780 C CA . GLN A 1 105 ? 3.274 -4.002 -15.524 1.00 95.75 105 GLN A CA 1
ATOM 781 C C . GLN A 1 105 ? 4.338 -5.102 -15.585 1.00 95.75 105 GLN A C 1
ATOM 783 O O . GLN A 1 105 ? 5.465 -4.831 -15.988 1.00 95.75 105 GLN A O 1
ATOM 788 N N . GLU A 1 106 ? 3.962 -6.345 -15.272 1.00 96.00 106 GLU A N 1
ATOM 789 C CA . GLU A 1 106 ? 4.852 -7.509 -15.360 1.00 96.00 106 GLU A CA 1
ATOM 790 C C . GLU A 1 106 ? 5.407 -7.674 -16.780 1.00 96.00 106 GLU A C 1
ATOM 792 O O . GLU A 1 106 ? 6.620 -7.705 -16.962 1.00 96.00 106 GLU A O 1
ATOM 797 N N . ALA A 1 107 ? 4.541 -7.643 -17.800 1.00 96.75 107 ALA A N 1
ATOM 798 C CA . ALA A 1 107 ? 4.962 -7.769 -19.196 1.00 96.75 107 ALA A CA 1
ATOM 799 C C . ALA A 1 107 ? 5.938 -6.663 -19.643 1.00 96.75 107 ALA A C 1
ATOM 801 O O . ALA A 1 107 ? 6.852 -6.923 -20.427 1.00 96.75 107 ALA A O 1
ATOM 802 N N . ILE A 1 108 ? 5.761 -5.428 -19.158 1.00 96.00 108 ILE A N 1
ATOM 803 C CA . ILE A 1 108 ? 6.676 -4.315 -19.456 1.00 96.00 108 ILE A CA 1
ATOM 804 C C . ILE A 1 108 ? 8.043 -4.553 -18.803 1.00 96.00 108 ILE A C 1
ATOM 806 O O . ILE A 1 108 ? 9.071 -4.410 -19.467 1.00 96.00 108 ILE A O 1
ATOM 810 N N . LEU A 1 109 ? 8.064 -4.938 -17.525 1.00 94.81 109 LEU A N 1
ATOM 811 C CA . LEU A 1 109 ? 9.300 -5.202 -16.783 1.00 94.81 109 LEU A CA 1
ATOM 812 C C . LEU A 1 109 ? 10.066 -6.397 -17.371 1.00 94.81 109 LEU A C 1
ATOM 814 O O . LEU A 1 109 ? 11.281 -6.322 -17.569 1.00 94.81 109 LEU A O 1
ATOM 818 N N . GLU A 1 110 ? 9.359 -7.464 -17.743 1.00 94.69 110 GLU A N 1
ATOM 819 C CA . GLU A 1 110 ? 9.942 -8.616 -18.434 1.00 94.69 110 GLU A CA 1
ATOM 820 C C . GLU A 1 110 ? 10.528 -8.234 -19.796 1.00 94.69 110 GLU A C 1
ATOM 822 O O . GLU A 1 110 ? 11.624 -8.682 -20.139 1.00 94.69 110 GLU A O 1
ATOM 827 N N . ALA A 1 111 ? 9.842 -7.386 -20.571 1.00 96.06 111 ALA A N 1
ATOM 828 C CA . ALA A 1 111 ? 10.339 -6.934 -21.867 1.00 96.06 111 ALA A CA 1
ATOM 829 C C . ALA A 1 111 ? 11.662 -6.163 -21.733 1.00 96.06 111 ALA A C 1
ATOM 831 O O . ALA A 1 111 ? 12.592 -6.402 -22.507 1.00 96.06 111 ALA A O 1
ATOM 832 N N . PHE A 1 112 ? 11.791 -5.293 -20.726 1.00 94.75 112 PHE A N 1
ATOM 833 C CA . PHE A 1 112 ? 13.063 -4.628 -20.429 1.00 94.75 112 PHE A CA 1
ATOM 834 C C . PHE A 1 112 ? 14.165 -5.635 -20.082 1.00 94.75 112 PHE A C 1
ATOM 836 O O . PHE A 1 112 ? 15.258 -5.561 -20.652 1.00 94.75 112 PHE A O 1
ATOM 843 N N . GLY A 1 113 ? 13.866 -6.622 -19.234 1.00 92.81 113 GLY A N 1
ATOM 844 C CA . GLY A 1 113 ? 14.804 -7.698 -18.904 1.00 92.81 113 GLY A CA 1
ATOM 845 C C . GLY A 1 113 ? 15.249 -8.504 -20.132 1.00 92.81 113 GLY A C 1
ATOM 846 O O . GLY A 1 113 ? 16.440 -8.760 -20.310 1.00 92.81 113 GLY A O 1
ATOM 847 N N . GLN A 1 114 ? 14.324 -8.841 -21.036 1.00 94.81 114 GLN A N 1
ATOM 848 C CA . GLN A 1 114 ? 14.621 -9.555 -22.288 1.00 94.81 114 GLN A CA 1
ATOM 849 C C . GLN A 1 114 ? 15.491 -8.736 -23.250 1.00 94.81 114 GLN A C 1
ATOM 851 O O . GLN A 1 114 ? 16.304 -9.303 -23.982 1.00 94.81 114 GLN A O 1
ATOM 856 N N . LEU A 1 115 ? 15.353 -7.409 -23.234 1.00 94.25 115 LEU A N 1
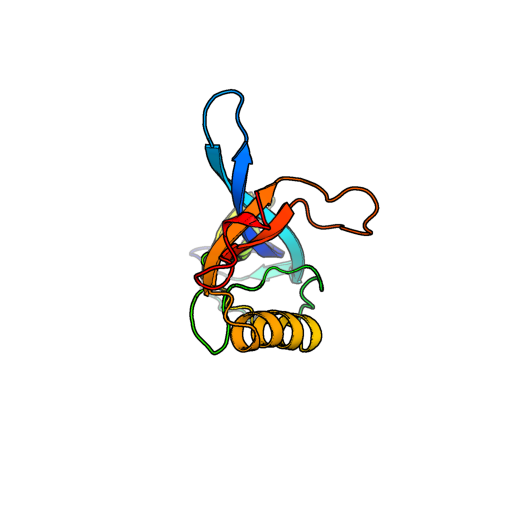ATOM 857 C CA . LEU A 1 115 ? 16.205 -6.487 -23.987 1.00 94.25 115 LEU A CA 1
ATOM 858 C C . LEU A 1 115 ? 17.573 -6.254 -23.323 1.00 94.25 115 LEU A C 1
ATOM 860 O O . LEU A 1 115 ? 18.411 -5.554 -23.890 1.00 94.25 115 LEU A O 1
ATOM 864 N N . GLY A 1 116 ? 17.821 -6.856 -22.156 1.00 94.00 116 GLY A N 1
ATOM 865 C CA . GLY A 1 116 ? 19.084 -6.785 -21.424 1.00 94.00 116 GLY A CA 1
ATOM 866 C C . GLY A 1 116 ? 19.208 -5.579 -20.493 1.00 94.00 116 GLY A C 1
ATOM 867 O O . GLY A 1 116 ? 20.323 -5.277 -20.063 1.00 94.00 116 GLY A O 1
ATOM 868 N N . TYR A 1 117 ? 18.110 -4.872 -20.212 1.00 94.31 117 TYR A N 1
ATOM 869 C CA . TYR A 1 117 ? 18.102 -3.842 -19.179 1.00 94.31 117 TYR A CA 1
ATOM 870 C C . TYR A 1 117 ? 18.154 -4.505 -17.802 1.00 94.31 117 TYR A C 1
ATOM 872 O O . TYR A 1 117 ? 17.529 -5.542 -17.573 1.00 94.31 117 TYR A O 1
ATOM 880 N N . ALA A 1 118 ? 18.903 -3.904 -16.885 1.00 91.56 118 ALA A N 1
ATOM 881 C CA . ALA A 1 118 ? 19.045 -4.396 -15.522 1.00 91.56 118 ALA A CA 1
ATOM 882 C C . ALA A 1 118 ? 18.264 -3.509 -14.553 1.00 91.56 118 ALA A C 1
ATOM 884 O O . ALA A 1 118 ? 18.358 -2.288 -14.628 1.00 91.56 118 ALA A O 1
ATOM 885 N N . PHE A 1 119 ? 17.532 -4.114 -13.621 1.00 92.75 119 PHE A N 1
ATOM 886 C CA . PHE A 1 119 ? 16.923 -3.386 -12.509 1.00 92.75 119 PHE A CA 1
ATOM 887 C C . PHE A 1 119 ? 18.000 -2.719 -11.639 1.00 92.75 119 PHE A C 1
ATOM 889 O O . PHE A 1 119 ? 19.030 -3.339 -11.354 1.00 92.75 119 PHE A O 1
ATOM 896 N N . ARG A 1 120 ? 17.760 -1.472 -11.222 1.00 92.81 120 ARG A N 1
ATOM 897 C CA . ARG A 1 120 ? 18.640 -0.721 -10.318 1.00 92.81 120 ARG A CA 1
ATOM 898 C C . ARG A 1 120 ? 17.985 -0.471 -8.966 1.00 92.81 120 ARG A C 1
ATOM 900 O O . ARG A 1 120 ? 18.540 -0.896 -7.956 1.00 92.81 120 ARG A O 1
ATOM 907 N N . SER A 1 121 ? 16.839 0.194 -8.958 1.00 94.06 121 SER A N 1
ATOM 908 C CA . SER A 1 121 ? 16.102 0.562 -7.748 1.00 94.06 121 SER A CA 1
ATOM 909 C C . SER A 1 121 ? 14.628 0.786 -8.064 1.00 94.06 121 SER A C 1
ATOM 911 O O . SER A 1 121 ? 14.237 0.938 -9.223 1.00 94.06 121 SER A O 1
ATOM 913 N N . ALA A 1 122 ? 13.812 0.764 -7.017 1.00 95.94 122 ALA A N 1
ATOM 914 C CA . ALA A 1 122 ? 12.468 1.301 -7.042 1.00 95.94 122 ALA A CA 1
ATOM 915 C C . ALA A 1 122 ? 12.150 1.921 -5.681 1.00 95.94 122 ALA A C 1
ATOM 917 O O . ALA A 1 122 ? 12.487 1.363 -4.632 1.00 95.94 122 ALA A O 1
ATOM 918 N N . ASP A 1 123 ? 11.458 3.040 -5.726 1.00 95.25 123 ASP A N 1
ATOM 919 C CA . ASP A 1 123 ? 11.109 3.911 -4.612 1.00 95.25 123 ASP A CA 1
ATOM 920 C C . ASP A 1 123 ? 9.747 4.560 -4.893 1.00 95.25 123 ASP A C 1
ATOM 922 O O . ASP A 1 123 ? 9.095 4.316 -5.918 1.00 95.25 123 ASP A O 1
ATOM 926 N N . LEU A 1 124 ? 9.248 5.295 -3.900 1.00 96.06 124 LEU A N 1
ATOM 927 C CA . LEU A 1 124 ? 8.017 6.060 -4.023 1.00 96.06 124 LEU A CA 1
ATOM 928 C C . LEU A 1 124 ? 8.342 7.528 -3.860 1.00 96.06 124 LEU A C 1
ATOM 930 O O . LEU A 1 124 ? 8.813 7.935 -2.801 1.00 96.06 124 LEU A O 1
ATOM 934 N N . GLU A 1 125 ? 7.948 8.306 -4.850 1.00 93.88 125 GLU A N 1
ATOM 935 C CA . GLU A 1 125 ? 8.169 9.740 -4.885 1.00 93.88 125 GLU A CA 1
ATOM 936 C C . GLU A 1 125 ? 6.894 10.483 -4.519 1.00 93.88 125 GLU A C 1
ATOM 938 O O . GLU A 1 125 ? 5.828 10.262 -5.112 1.00 93.88 125 GLU A O 1
ATOM 943 N N . LEU A 1 126 ? 6.979 11.387 -3.540 1.00 93.19 126 LEU A N 1
ATOM 944 C CA . LEU A 1 126 ? 5.846 12.230 -3.182 1.00 93.19 126 LEU A CA 1
ATOM 945 C C . LEU A 1 126 ? 5.576 13.236 -4.307 1.00 93.19 126 LEU A C 1
ATOM 947 O O . LEU A 1 126 ? 6.357 14.148 -4.564 1.00 93.19 126 LEU A O 1
ATOM 951 N N . GLY A 1 127 ? 4.413 13.140 -4.939 1.00 93.00 127 GLY A N 1
ATOM 952 C CA . GLY A 1 127 ? 4.090 14.006 -6.060 1.00 93.00 127 GLY A CA 1
ATOM 953 C C . GLY A 1 127 ? 3.076 13.398 -7.006 1.00 93.00 127 GLY A C 1
ATOM 954 O O . GLY A 1 127 ? 2.561 12.306 -6.788 1.00 93.00 127 GLY A O 1
ATOM 955 N N . HIS A 1 128 ? 2.771 14.149 -8.063 1.00 95.25 128 HIS A N 1
ATOM 956 C CA . HIS A 1 128 ? 1.859 13.720 -9.118 1.00 95.25 128 HIS A CA 1
ATOM 957 C C . HIS A 1 128 ? 2.510 13.872 -10.488 1.00 95.25 128 HIS A C 1
ATOM 959 O O . HIS A 1 128 ? 3.033 14.941 -10.827 1.00 95.25 128 HIS A O 1
ATOM 965 N N . ILE A 1 129 ? 2.394 12.836 -11.314 1.00 94.75 129 ILE A N 1
ATOM 966 C CA . ILE A 1 129 ? 2.841 12.871 -12.703 1.00 94.75 129 ILE A CA 1
ATOM 967 C C . ILE A 1 129 ? 1.854 13.719 -13.511 1.00 94.75 129 ILE A C 1
ATOM 969 O O . ILE A 1 129 ? 0.658 13.422 -13.609 1.00 94.75 129 ILE A O 1
ATOM 973 N N . ARG A 1 130 ? 2.351 14.802 -14.116 1.00 95.62 130 ARG A N 1
ATOM 974 C CA . ARG A 1 130 ? 1.519 15.744 -14.882 1.00 95.62 130 ARG A CA 1
ATOM 975 C C . ARG A 1 130 ? 0.824 15.053 -16.057 1.00 95.62 130 ARG A C 1
ATOM 977 O O . ARG A 1 130 ? 1.447 14.320 -16.814 1.00 95.62 130 ARG A O 1
ATOM 984 N N . GLY A 1 131 ? -0.456 15.367 -16.254 1.00 96.06 131 GLY A N 1
ATOM 985 C CA . GLY A 1 131 ? -1.246 14.840 -17.373 1.00 96.06 131 GLY A CA 1
ATOM 986 C C . GLY A 1 131 ? -1.766 13.415 -17.167 1.00 96.06 131 GLY A C 1
ATOM 987 O O . GLY A 1 131 ? -2.300 12.831 -18.107 1.00 96.06 131 GLY A O 1
ATOM 988 N N . THR A 1 132 ? -1.638 12.866 -15.959 1.00 94.75 132 THR A N 1
ATOM 989 C CA . THR A 1 132 ? -2.193 11.560 -15.590 1.00 94.75 132 THR A CA 1
ATOM 990 C C . THR A 1 132 ? -3.469 11.711 -14.759 1.00 94.75 132 THR A C 1
ATOM 992 O O . THR A 1 132 ? -3.783 12.792 -14.260 1.00 94.75 132 THR A O 1
ATOM 995 N N . GLY A 1 133 ? -4.220 10.616 -14.621 1.00 94.50 133 GLY A N 1
ATOM 996 C CA . GLY A 1 133 ? -5.371 10.521 -13.719 1.00 94.50 133 GLY A CA 1
ATOM 997 C C . GLY A 1 133 ? -5.009 10.105 -12.291 1.00 94.50 133 GLY A C 1
ATOM 998 O O . GLY A 1 133 ? -5.898 9.627 -11.591 1.00 94.50 133 GLY A O 1
ATOM 999 N N . GLN A 1 134 ? -3.739 10.235 -11.893 1.00 96.06 134 GLN A N 1
ATOM 1000 C CA . GLN A 1 134 ? -3.226 9.805 -10.591 1.00 96.06 134 GLN A CA 1
ATOM 1001 C C . GLN A 1 134 ? -4.060 10.386 -9.436 1.00 96.06 134 GLN A C 1
ATOM 1003 O O . GLN A 1 134 ? -4.373 11.580 -9.432 1.00 96.06 134 GLN A O 1
ATOM 1008 N N . GLN A 1 135 ? -4.429 9.529 -8.485 1.00 95.88 135 GLN A N 1
ATOM 1009 C CA . GLN A 1 135 ? -5.176 9.868 -7.272 1.00 95.88 135 GLN A CA 1
ATOM 1010 C C . GLN A 1 135 ? -4.322 9.733 -6.009 1.00 95.88 135 GLN A C 1
ATOM 1012 O O . GLN A 1 135 ? -4.559 10.454 -5.037 1.00 95.88 135 GLN A O 1
ATOM 1017 N N . LEU A 1 136 ? -3.355 8.810 -5.995 1.00 96.50 136 LEU A N 1
ATOM 1018 C CA . LEU A 1 136 ? -2.478 8.624 -4.842 1.00 96.50 136 LEU A CA 1
ATOM 1019 C C . LEU A 1 136 ? -1.479 9.784 -4.715 1.00 96.50 136 LEU A C 1
ATOM 1021 O O . LEU A 1 136 ? -1.044 10.338 -5.724 1.00 96.50 136 LEU A O 1
ATOM 1025 N N . PRO A 1 137 ? -1.059 10.143 -3.486 1.00 94.75 137 PRO A N 1
ATOM 1026 C CA . PRO A 1 137 ? -0.180 11.291 -3.251 1.00 94.75 137 PRO A CA 1
ATOM 1027 C C . PRO A 1 137 ? 1.272 11.067 -3.700 1.00 94.75 137 PRO A C 1
ATOM 1029 O O . PRO A 1 137 ? 2.088 11.977 -3.568 1.00 94.75 137 PRO A O 1
ATOM 1032 N N . CYS A 1 138 ? 1.600 9.871 -4.185 1.00 95.81 138 CYS A N 1
ATOM 1033 C CA . CYS A 1 138 ? 2.914 9.482 -4.669 1.00 95.81 138 CYS A CA 1
ATOM 1034 C C . CYS A 1 138 ? 2.791 8.645 -5.943 1.00 95.81 138 CYS A C 1
ATOM 1036 O O . CYS A 1 138 ? 1.746 8.035 -6.193 1.00 95.81 138 CYS A O 1
ATOM 1038 N N . TYR A 1 139 ? 3.875 8.570 -6.704 1.00 96.12 139 TYR A N 1
ATOM 1039 C CA . TYR A 1 139 ? 4.044 7.610 -7.791 1.00 96.12 139 TYR A CA 1
ATOM 1040 C C . TYR A 1 139 ? 5.233 6.697 -7.496 1.00 96.12 139 TYR A C 1
ATOM 1042 O O . TYR A 1 139 ? 6.095 7.029 -6.690 1.00 96.12 139 TYR A O 1
ATOM 1050 N N . GLN A 1 140 ? 5.250 5.524 -8.125 1.00 96.69 140 GLN A N 1
ATOM 1051 C CA . GLN A 1 140 ? 6.382 4.610 -8.042 1.00 96.69 140 GLN A CA 1
ATOM 1052 C C . GLN A 1 140 ? 7.343 4.882 -9.191 1.00 96.69 140 GLN A C 1
ATOM 1054 O O . GLN A 1 140 ? 6.925 4.866 -10.355 1.00 96.69 140 GLN A O 1
ATOM 1059 N N . GLU A 1 141 ? 8.612 5.073 -8.864 1.00 95.62 141 GLU A N 1
ATOM 1060 C CA . GLU A 1 141 ? 9.692 5.111 -9.836 1.00 95.62 141 GLU A CA 1
ATOM 1061 C C . GLU A 1 141 ? 10.413 3.757 -9.855 1.00 95.62 141 GLU A C 1
ATOM 1063 O O . GLU A 1 141 ? 10.521 3.047 -8.855 1.00 95.62 141 GLU A O 1
ATOM 1068 N N . ILE A 1 142 ? 10.782 3.317 -11.058 1.00 95.50 142 ILE A N 1
ATOM 1069 C CA . ILE A 1 142 ? 11.514 2.072 -11.289 1.00 95.50 142 ILE A CA 1
ATOM 1070 C C . ILE A 1 142 ? 12.688 2.430 -12.184 1.00 95.50 142 ILE A C 1
ATOM 1072 O O . ILE A 1 142 ? 12.526 2.662 -13.386 1.00 95.50 142 ILE A O 1
ATOM 1076 N N . GLU A 1 143 ? 13.877 2.439 -11.601 1.00 94.62 143 GLU A N 1
ATOM 1077 C CA . GLU A 1 143 ? 15.101 2.700 -12.329 1.00 94.62 143 GLU A CA 1
ATOM 1078 C C . GLU A 1 143 ? 15.635 1.418 -12.965 1.00 94.62 143 GLU A C 1
ATOM 1080 O O . GLU A 1 143 ? 15.844 0.383 -12.318 1.00 94.62 143 GLU A O 1
ATOM 1085 N N . ILE A 1 144 ? 15.929 1.510 -14.258 1.00 93.56 144 ILE A N 1
ATOM 1086 C CA . ILE A 1 144 ? 16.543 0.439 -15.036 1.00 93.56 144 ILE A CA 1
ATOM 1087 C C . ILE A 1 144 ? 17.761 0.966 -15.789 1.00 93.56 144 ILE A C 1
ATOM 1089 O O . ILE A 1 144 ? 17.765 2.065 -16.339 1.00 93.56 144 ILE A O 1
ATOM 1093 N N . LEU A 1 145 ? 18.811 0.154 -15.840 1.00 92.12 145 LEU A N 1
ATOM 1094 C CA . LEU A 1 145 ? 20.056 0.459 -16.529 1.00 92.12 145 LEU A CA 1
ATOM 1095 C C . LEU A 1 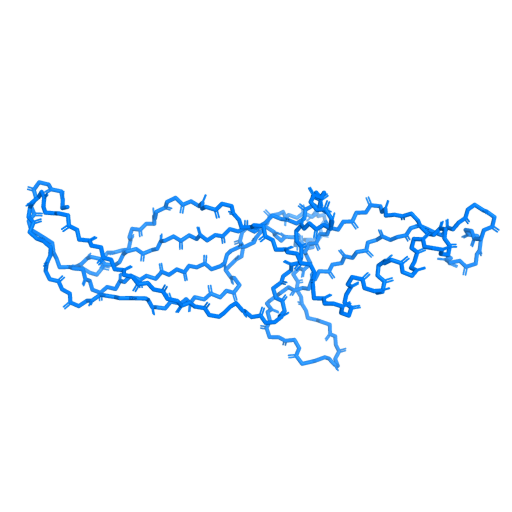145 ? 20.061 -0.168 -17.923 1.00 92.12 145 LEU A C 1
ATOM 1097 O O . LEU A 1 145 ? 19.686 -1.335 -18.061 1.00 92.12 145 LEU A O 1
ATOM 1101 N N . PRO A 1 146 ? 20.524 0.557 -18.956 1.00 91.88 146 PRO A N 1
ATOM 1102 C CA . PRO A 1 146 ? 20.634 0.005 -20.297 1.00 91.88 146 PRO A CA 1
ATOM 1103 C C . PRO A 1 146 ? 21.702 -1.100 -20.378 1.00 91.88 146 PRO A C 1
ATOM 1105 O O . PRO A 1 146 ? 22.667 -1.093 -19.606 1.00 91.88 146 PRO A O 1
ATOM 1108 N N . PRO A 1 147 ? 21.597 -2.010 -21.366 1.00 89.19 147 PRO A N 1
ATOM 1109 C CA . PRO A 1 147 ? 22.606 -3.034 -21.607 1.00 89.19 147 PRO A CA 1
ATOM 1110 C C . PRO A 1 147 ? 23.998 -2.438 -21.846 1.00 89.19 147 PRO A C 1
ATOM 1112 O O . PRO A 1 147 ? 24.152 -1.352 -22.422 1.00 89.19 147 PRO A O 1
ATOM 1115 N N . ALA A 1 148 ? 25.038 -3.199 -21.490 1.00 78.50 148 ALA A N 1
ATOM 1116 C CA . ALA A 1 148 ? 26.422 -2.830 -21.773 1.00 78.50 148 ALA A CA 1
ATOM 1117 C C . ALA A 1 148 ? 26.600 -2.472 -23.263 1.00 78.50 148 ALA A C 1
ATOM 1119 O O . ALA A 1 148 ? 26.173 -3.201 -24.157 1.00 78.50 148 ALA A O 1
ATOM 1120 N N . GLY A 1 149 ? 27.209 -1.314 -23.530 1.00 76.62 149 GLY A N 1
ATOM 1121 C CA . GLY A 1 149 ? 27.383 -0.779 -24.883 1.00 76.62 149 GLY A CA 1
ATOM 1122 C C . GLY A 1 149 ? 26.316 0.222 -25.332 1.00 76.62 149 GLY A C 1
ATOM 1123 O O . GLY A 1 149 ? 26.591 0.943 -26.280 1.00 76.62 149 GLY A O 1
ATOM 1124 N N . HIS A 1 150 ? 25.180 0.359 -24.639 1.00 75.75 150 HIS A N 1
ATOM 1125 C CA . HIS A 1 150 ? 24.127 1.341 -24.967 1.00 75.75 150 HIS A CA 1
ATOM 1126 C C . HIS A 1 150 ? 24.003 2.482 -23.946 1.00 75.75 150 HIS A C 1
ATOM 1128 O O . HIS A 1 150 ? 23.212 3.397 -24.142 1.00 75.75 150 HIS A O 1
ATOM 1134 N N . ALA A 1 151 ? 24.830 2.489 -22.894 1.00 71.12 151 ALA A N 1
ATOM 1135 C CA . ALA A 1 151 ? 24.828 3.534 -21.862 1.00 71.12 151 ALA A CA 1
ATOM 1136 C C . ALA A 1 151 ? 25.021 4.961 -22.413 1.00 71.12 151 ALA A C 1
ATOM 1138 O O . ALA A 1 151 ? 24.537 5.923 -21.835 1.00 71.12 151 ALA A O 1
ATOM 1139 N N . HIS A 1 152 ? 25.699 5.103 -23.555 1.00 72.69 152 HIS A N 1
ATOM 1140 C CA . HIS A 1 152 ? 25.938 6.395 -24.200 1.00 72.69 152 HIS A CA 1
ATOM 1141 C C . HIS A 1 152 ? 24.703 6.985 -24.905 1.00 72.69 152 HIS A C 1
ATOM 1143 O O . HIS A 1 152 ? 24.749 8.137 -25.319 1.00 72.69 152 HIS A O 1
ATOM 1149 N N . ALA A 1 153 ? 23.631 6.206 -25.077 1.00 70.69 153 ALA A N 1
ATOM 1150 C CA . ALA A 1 153 ? 22.412 6.623 -25.769 1.00 70.69 153 ALA A CA 1
ATOM 1151 C C . ALA A 1 153 ? 21.296 7.108 -24.821 1.00 70.69 153 ALA A C 1
ATOM 1153 O O . ALA A 1 153 ? 20.235 7.494 -25.305 1.00 70.69 153 ALA A O 1
ATOM 1154 N N . VAL A 1 154 ? 21.506 7.051 -23.499 1.00 65.94 154 VAL A N 1
ATOM 1155 C CA . VAL A 1 154 ? 20.461 7.273 -22.475 1.00 65.94 154 VAL A CA 1
ATOM 1156 C C . VAL A 1 154 ? 20.862 8.362 -21.457 1.00 65.94 154 VAL A C 1
ATOM 1158 O O . VAL A 1 154 ? 20.273 8.445 -20.390 1.00 65.94 154 VAL A O 1
ATOM 1161 N N . ASN A 1 155 ? 21.840 9.216 -21.790 1.00 47.94 155 ASN A N 1
ATOM 1162 C CA . ASN A 1 155 ? 22.253 10.368 -20.971 1.00 47.94 155 ASN A CA 1
ATOM 1163 C C . ASN A 1 155 ? 21.923 11.693 -21.660 1.00 47.94 155 ASN A C 1
ATOM 1165 O O . ASN A 1 155 ? 22.229 11.799 -22.872 1.00 47.94 155 ASN A O 1
#

InterPro domains:
  IPR009776 Sporulation stage 0, protein M [PF07070] (1-154)
  IPR009776 Sporulation stage 0, protein M [PTHR40053] (1-154)

Secondary structure (DSSP, 8-state):
-BSB-EEEEEEEEEEEEEEEEE-SSSEEEEEEEEEEEEEE--EEEPTT---------PPPTTPPP-EETTEE-S--EEEEEEEEETTEEEEEEEEE---PPPHHHHHHHHHHHHTT-EEEEEEEEES--TTS---SSEEEEEEEEPPTT-GGG--

Radius of gyration: 20.33 Å; chains: 1; bounding box: 48×35×58 Å

pLDDT: mean 90.73, std 10.45, range [47.94, 97.81]